Protein AF-A0A257W670-F1 (afdb_monomer)

Foldseek 3Di:
DDDPDDDDAQDDDPVCVVVPHDRCANLADNPQKDKDAQFDWDHDPSDIDRDDRDDIDIDGPDDDDDDDDDDDDDDDQQDWDWDADPADPPDDRLVRTKTQTDGQPDPPAHHRRIDD

Sequence (116 aa):
MSVGAFAQTNQLTPKEIADGWLLLFDGESTFGWTVEGAAKWRVADGSIVADSGGYGWLRTNTQFGDYSLKVEFQTAADGNSGVFLRSAKGKDPHVTGYELQIFDAHPKFPTGSILD

Mean predicted aligned error: 4.9 Å

Radius of gyration: 15.71 Å; Cα contacts (8 Å, |Δi|>4): 174; chains: 1; bounding box: 47×35×34 Å

Structure (mmCIF, N/CA/C/O backbone):
data_AF-A0A257W670-F1
#
_entry.id   AF-A0A257W670-F1
#
loop_
_atom_site.group_PDB
_atom_site.id
_atom_site.type_symbol
_atom_site.label_atom_id
_atom_site.label_alt_id
_atom_site.label_comp_id
_atom_site.label_asym_id
_atom_site.label_entity_id
_atom_site.label_seq_id
_atom_site.pdbx_PDB_ins_code
_atom_site.Cartn_x
_atom_site.Cartn_y
_atom_site.Cartn_z
_atom_site.occupancy
_atom_site.B_iso_or_equiv
_atom_site.auth_seq_id
_atom_site.auth_comp_id
_atom_site.auth_asym_id
_atom_site.auth_atom_id
_atom_site.pdbx_PDB_model_num
ATOM 1 N N . MET A 1 1 ? -32.720 -22.419 -0.645 1.00 39.22 1 MET A N 1
ATOM 2 C CA . MET A 1 1 ? -31.282 -22.492 -0.317 1.00 39.22 1 MET A CA 1
ATOM 3 C C . MET A 1 1 ? -30.832 -21.072 -0.031 1.00 39.22 1 MET A C 1
ATOM 5 O O . MET A 1 1 ? -31.097 -20.215 -0.862 1.00 39.22 1 MET A O 1
ATOM 9 N N . SER A 1 2 ? -30.294 -20.796 1.156 1.00 37.19 2 SER A N 1
ATOM 10 C CA . SER A 1 2 ? -29.791 -19.459 1.488 1.00 37.19 2 SER A CA 1
ATOM 11 C C . SER A 1 2 ? -28.440 -19.283 0.805 1.00 37.19 2 SER A C 1
ATOM 13 O O . SER A 1 2 ? -27.528 -20.068 1.059 1.00 37.19 2 SER A O 1
ATOM 15 N N . VAL A 1 3 ? -28.331 -18.312 -0.097 1.00 43.44 3 VAL A N 1
ATOM 16 C CA . VAL A 1 3 ? -27.033 -17.876 -0.613 1.00 43.44 3 VAL A CA 1
ATOM 17 C C . VAL A 1 3 ? -26.400 -17.083 0.527 1.00 43.44 3 VAL A C 1
ATOM 19 O O . VAL A 1 3 ? -26.931 -16.045 0.919 1.00 43.44 3 VAL A O 1
ATOM 22 N N . GLY A 1 4 ? -25.340 -17.623 1.131 1.00 38.03 4 GLY A N 1
ATOM 23 C CA . GLY A 1 4 ? -24.579 -16.909 2.152 1.00 38.03 4 GLY A CA 1
ATOM 24 C C . GLY A 1 4 ? -24.103 -15.578 1.581 1.00 38.03 4 GLY A C 1
ATOM 25 O O . GLY A 1 4 ? -23.596 -15.540 0.462 1.00 38.03 4 GLY A O 1
ATOM 26 N N . ALA A 1 5 ? -24.324 -14.491 2.320 1.00 42.19 5 ALA A N 1
ATOM 27 C CA . ALA A 1 5 ? -23.837 -13.177 1.938 1.00 42.19 5 ALA A CA 1
ATOM 28 C C . ALA A 1 5 ? -22.318 -13.259 1.737 1.00 42.19 5 ALA A C 1
ATOM 30 O O . ALA A 1 5 ? -21.585 -13.586 2.672 1.00 42.19 5 ALA A O 1
ATOM 31 N N . PHE A 1 6 ? -21.853 -12.998 0.516 1.00 45.62 6 PHE A N 1
ATOM 32 C CA . PHE A 1 6 ? -20.445 -12.701 0.295 1.00 45.62 6 PHE A CA 1
ATOM 33 C C . PHE A 1 6 ? -20.105 -11.491 1.169 1.00 45.62 6 PHE A C 1
ATOM 35 O O . PHE A 1 6 ? -20.868 -10.522 1.193 1.00 45.62 6 PHE A O 1
ATOM 42 N N . ALA A 1 7 ? -19.009 -11.560 1.926 1.00 49.69 7 ALA A N 1
ATOM 43 C CA . ALA A 1 7 ? -18.498 -10.381 2.610 1.00 49.69 7 ALA A CA 1
ATOM 44 C C . ALA A 1 7 ? -18.283 -9.295 1.549 1.00 49.69 7 ALA A C 1
ATOM 46 O O . ALA A 1 7 ? -17.600 -9.532 0.552 1.00 49.69 7 ALA A O 1
ATOM 47 N N . GLN A 1 8 ? -18.929 -8.145 1.719 1.00 61.56 8 GLN A N 1
ATOM 48 C CA . GLN A 1 8 ? -18.754 -7.036 0.798 1.00 61.56 8 GLN A CA 1
ATOM 49 C C . GLN A 1 8 ? -17.314 -6.538 0.946 1.00 61.56 8 GLN A C 1
ATOM 51 O O . GLN A 1 8 ? -16.889 -6.183 2.047 1.00 61.56 8 GLN A O 1
ATOM 56 N N . THR A 1 9 ? -16.537 -6.603 -0.135 1.00 83.00 9 THR A N 1
ATOM 57 C CA . THR A 1 9 ? -15.145 -6.145 -0.145 1.00 83.00 9 THR A CA 1
ATOM 58 C C . THR A 1 9 ? -15.093 -4.648 0.167 1.00 83.00 9 THR A C 1
ATOM 60 O O . THR A 1 9 ? -16.021 -3.905 -0.154 1.00 83.00 9 THR A O 1
ATOM 63 N N . ASN A 1 10 ? -14.016 -4.206 0.822 1.00 92.56 10 ASN A N 1
ATOM 64 C CA . ASN A 1 10 ? -13.796 -2.802 1.200 1.00 92.56 10 ASN A CA 1
ATOM 65 C C . ASN A 1 10 ? -14.876 -2.212 2.126 1.00 92.56 10 ASN A C 1
ATOM 67 O O . ASN A 1 10 ? -15.275 -1.059 1.992 1.00 92.56 10 ASN A O 1
ATOM 71 N N . GLN A 1 11 ? -15.353 -2.997 3.093 1.00 94.50 11 GLN A N 1
ATOM 72 C CA . GLN A 1 11 ? -16.199 -2.512 4.183 1.00 94.50 11 GLN A CA 1
ATOM 73 C C . GLN A 1 11 ? -15.725 -3.093 5.510 1.00 94.50 11 GLN A C 1
ATOM 75 O O . GLN A 1 11 ? -15.364 -4.265 5.593 1.00 94.50 11 GLN A O 1
ATOM 80 N N . LEU A 1 12 ? -15.740 -2.272 6.560 1.00 95.44 12 LEU A N 1
ATOM 81 C CA . LEU A 1 12 ? -15.444 -2.748 7.907 1.00 95.44 12 LEU A CA 1
ATOM 82 C C . LEU A 1 12 ? -16.659 -3.467 8.485 1.00 95.44 12 LEU A C 1
ATOM 84 O O . LEU A 1 12 ? -17.789 -2.978 8.421 1.00 95.44 12 LEU A O 1
ATOM 88 N N . THR A 1 13 ? -16.418 -4.603 9.124 1.00 95.44 13 THR A N 1
ATOM 89 C CA . THR A 1 13 ? -17.425 -5.262 9.956 1.00 95.44 13 THR A CA 1
ATOM 90 C C . THR A 1 13 ? -17.740 -4.422 11.203 1.00 95.44 13 THR A C 1
ATOM 92 O O . THR A 1 13 ? -16.901 -3.638 11.654 1.00 9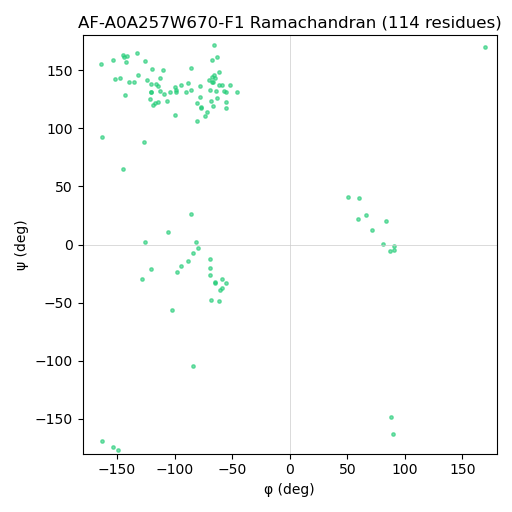5.44 13 THR A O 1
ATOM 95 N N . PRO A 1 14 ? -18.903 -4.620 11.858 1.00 96.12 14 PRO A N 1
ATOM 96 C CA . PRO A 1 14 ? -19.206 -3.939 13.121 1.00 96.12 14 PRO A CA 1
ATOM 97 C C . PRO A 1 14 ? -18.141 -4.152 14.203 1.00 96.12 14 PRO A C 1
ATOM 99 O O . PRO A 1 14 ? -17.878 -3.254 14.999 1.00 96.12 14 PRO A O 1
ATOM 102 N N . LYS A 1 15 ? -17.504 -5.332 14.215 1.00 96.12 15 LYS A N 1
ATOM 103 C CA . LYS A 1 15 ? -16.394 -5.623 15.122 1.00 96.12 15 LYS A CA 1
ATOM 104 C C . LYS A 1 15 ? -15.152 -4.806 14.774 1.00 96.12 15 LYS A C 1
ATOM 106 O O . LYS A 1 15 ? -14.575 -4.213 15.672 1.00 96.12 15 LYS A O 1
ATOM 111 N N . GLU A 1 16 ? -14.756 -4.752 13.505 1.00 96.94 16 GLU A N 1
ATOM 112 C CA . GLU A 1 16 ? -13.597 -3.954 13.083 1.00 96.94 16 GLU A CA 1
ATOM 113 C C . GLU A 1 16 ? -13.802 -2.463 13.405 1.00 96.94 16 GLU A C 1
ATOM 115 O O . GLU A 1 16 ? -12.885 -1.823 13.913 1.00 96.94 16 GLU A O 1
ATOM 120 N N . ILE A 1 17 ? -15.017 -1.929 13.231 1.00 97.38 17 ILE A N 1
ATOM 121 C CA . ILE A 1 17 ? -15.356 -0.558 13.655 1.00 97.38 17 ILE A CA 1
ATOM 122 C C . ILE A 1 17 ? -15.189 -0.393 15.173 1.00 97.38 17 ILE A C 1
ATOM 124 O O . ILE A 1 17 ? -14.557 0.561 15.621 1.00 97.38 17 ILE A O 1
ATOM 128 N N . ALA A 1 18 ? -15.738 -1.316 15.972 1.00 97.94 18 ALA A N 1
ATOM 129 C CA . ALA A 1 18 ? -15.645 -1.263 17.433 1.00 97.94 18 ALA A CA 1
ATOM 130 C C . ALA A 1 18 ? -14.201 -1.410 17.950 1.00 97.94 18 ALA A C 1
ATOM 132 O O . ALA A 1 18 ? -13.845 -0.799 18.954 1.00 97.94 18 ALA A O 1
ATOM 133 N N . ASP A 1 19 ? -13.374 -2.183 17.245 1.00 97.69 19 ASP A N 1
ATOM 134 C CA . ASP A 1 19 ? -11.950 -2.371 17.534 1.00 97.69 19 ASP A CA 1
ATOM 135 C C . ASP A 1 19 ? -11.083 -1.194 17.025 1.00 97.69 19 ASP A C 1
ATOM 137 O O . ASP A 1 19 ? -9.874 -1.176 17.251 1.00 97.69 19 ASP A O 1
ATOM 141 N N . GLY A 1 20 ? -11.680 -0.201 16.353 1.00 97.50 20 GLY A N 1
ATOM 142 C CA . GLY A 1 20 ? -11.002 1.019 15.910 1.00 97.50 20 GLY A CA 1
ATOM 143 C C . GLY A 1 20 ? -10.251 0.902 14.582 1.00 97.50 20 GLY A C 1
ATOM 144 O O . GLY A 1 20 ? -9.363 1.714 14.317 1.00 97.50 20 GLY A O 1
ATOM 145 N N . TRP A 1 21 ? -10.578 -0.081 13.740 1.00 97.94 21 TRP A N 1
ATOM 146 C CA . TRP A 1 21 ? -10.000 -0.178 12.401 1.00 97.94 21 TRP A CA 1
ATOM 147 C C . TRP A 1 21 ? -10.419 1.004 11.528 1.00 97.94 21 TRP A C 1
ATOM 149 O O . TRP A 1 21 ? -11.557 1.472 11.569 1.00 97.94 21 TRP A O 1
ATOM 159 N N . LEU A 1 22 ? -9.486 1.449 10.689 1.00 96.88 22 LEU A N 1
ATOM 160 C CA . LEU A 1 22 ? -9.720 2.446 9.655 1.00 96.88 22 LEU A CA 1
ATOM 161 C C . LEU A 1 22 ? -9.665 1.770 8.288 1.00 96.88 22 LEU A C 1
ATOM 163 O O . LEU A 1 22 ? -8.697 1.079 7.969 1.00 96.88 22 LEU A O 1
ATOM 167 N N . LEU A 1 23 ? -10.680 2.014 7.464 1.00 96.50 23 LEU A N 1
ATOM 168 C CA . LEU A 1 23 ? -10.671 1.583 6.076 1.00 96.50 23 LEU A CA 1
ATOM 169 C C . LEU A 1 23 ? -9.775 2.526 5.259 1.00 96.50 23 LEU A C 1
ATOM 171 O O . LEU A 1 23 ? -10.052 3.721 5.173 1.00 96.50 23 LEU A O 1
ATOM 175 N N . LEU A 1 24 ? -8.694 1.996 4.679 1.00 97.44 24 LEU A N 1
ATOM 176 C CA . LEU A 1 24 ? -7.741 2.788 3.884 1.00 97.44 24 LEU A CA 1
ATOM 177 C C . LEU A 1 24 ? -8.114 2.889 2.399 1.00 97.44 24 LEU A C 1
ATOM 179 O O . LEU A 1 24 ? -7.547 3.713 1.687 1.00 97.44 24 LEU A O 1
ATOM 183 N N . PHE A 1 25 ? -9.041 2.060 1.924 1.00 97.56 25 PHE A N 1
ATOM 184 C CA . PHE A 1 25 ? -9.508 2.059 0.543 1.00 97.56 25 PHE A CA 1
ATOM 185 C C . PHE A 1 25 ? -11.005 1.759 0.505 1.00 97.56 25 PHE A C 1
ATOM 187 O O . PHE A 1 25 ? -11.461 0.795 1.111 1.00 97.56 25 PHE A O 1
ATOM 194 N N . ASP A 1 26 ? -11.756 2.608 -0.189 1.00 95.12 26 ASP A N 1
ATOM 195 C CA . ASP A 1 26 ? -13.220 2.570 -0.273 1.00 95.12 26 ASP A CA 1
ATOM 196 C C . ASP A 1 26 ? -13.749 1.598 -1.344 1.00 95.12 26 ASP A C 1
ATOM 198 O O . ASP A 1 26 ? -14.949 1.355 -1.410 1.00 95.12 26 ASP A O 1
ATOM 202 N N . GLY A 1 27 ? -12.870 1.022 -2.171 1.00 96.06 27 GLY A N 1
ATOM 203 C CA . GLY A 1 27 ? -13.259 0.174 -3.299 1.00 96.06 27 GLY A CA 1
ATOM 204 C C . GLY A 1 27 ? -13.543 0.935 -4.596 1.00 96.06 27 GLY A C 1
ATOM 205 O O . GLY A 1 27 ? -13.755 0.302 -5.628 1.00 96.06 27 GLY A O 1
ATOM 206 N N . GLU A 1 28 ? -13.526 2.267 -4.580 1.00 95.62 28 GLU A N 1
ATOM 207 C CA . GLU A 1 28 ? -14.049 3.108 -5.663 1.00 95.62 28 GLU A CA 1
ATOM 208 C C . GLU A 1 28 ? -13.045 4.162 -6.144 1.00 95.62 28 GLU A C 1
ATOM 210 O O . GLU A 1 28 ? -13.045 4.536 -7.319 1.00 95.62 28 GLU A O 1
ATOM 215 N N . SER A 1 29 ? -12.158 4.634 -5.267 1.00 95.19 29 SER A N 1
ATOM 216 C CA . SER A 1 29 ? -11.250 5.737 -5.551 1.00 95.19 29 SER A CA 1
ATOM 217 C C . SER A 1 29 ? -9.874 5.559 -4.909 1.00 95.19 29 SER A C 1
ATOM 219 O O . SER A 1 29 ? -9.682 4.825 -3.946 1.00 95.19 29 SER A O 1
ATOM 221 N N . THR A 1 30 ? -8.880 6.294 -5.405 1.00 95.69 30 THR A N 1
ATOM 222 C CA . THR A 1 30 ? -7.578 6.410 -4.727 1.00 95.69 30 THR A CA 1
ATOM 223 C C . THR A 1 30 ? -7.588 7.523 -3.673 1.00 95.69 30 THR A C 1
ATOM 225 O O . THR A 1 30 ? -6.550 8.129 -3.398 1.00 95.69 30 THR A O 1
ATOM 228 N N . PHE A 1 31 ? -8.754 7.866 -3.112 1.00 96.62 31 PHE A N 1
ATOM 229 C CA . PHE A 1 31 ? -8.848 8.871 -2.059 1.00 96.62 31 PHE A CA 1
ATOM 230 C C . PHE A 1 31 ? -7.999 8.463 -0.853 1.00 96.62 31 PHE A C 1
ATOM 232 O O . PHE A 1 31 ? -7.969 7.305 -0.450 1.00 96.62 31 PHE A O 1
ATOM 239 N N . GLY A 1 32 ? -7.273 9.426 -0.283 1.00 96.56 32 GLY A N 1
ATOM 240 C CA . GLY A 1 32 ? -6.320 9.153 0.793 1.00 96.56 32 GLY A CA 1
ATOM 241 C C . GLY A 1 32 ? -4.961 8.627 0.319 1.00 96.56 32 GLY A C 1
ATOM 242 O O . GLY A 1 32 ? -4.084 8.444 1.163 1.00 96.56 32 GLY A O 1
ATOM 243 N N . TRP A 1 33 ? -4.744 8.471 -0.991 1.00 97.38 33 TRP A N 1
ATOM 244 C CA . TRP A 1 33 ? -3.469 8.055 -1.575 1.00 97.38 33 TRP A CA 1
ATOM 245 C C . TRP A 1 33 ? -2.901 9.105 -2.537 1.00 97.38 33 TRP A C 1
ATOM 247 O O . TRP A 1 33 ? -3.634 9.850 -3.187 1.00 97.38 33 TRP A O 1
ATOM 257 N N . THR A 1 34 ? -1.575 9.143 -2.645 1.00 96.25 34 THR A N 1
ATOM 258 C CA . THR A 1 34 ? -0.822 9.920 -3.634 1.00 96.25 34 THR A CA 1
ATOM 259 C C . THR A 1 34 ? 0.028 8.973 -4.471 1.00 96.25 34 THR A C 1
ATOM 261 O O . THR A 1 34 ? 0.745 8.134 -3.926 1.00 96.25 34 THR A O 1
ATOM 264 N N . VAL A 1 35 ? -0.034 9.124 -5.795 1.00 95.44 35 VAL A N 1
ATOM 265 C CA . VAL A 1 35 ? 0.864 8.432 -6.727 1.00 95.44 35 VAL A CA 1
ATOM 266 C C . VAL A 1 35 ? 2.220 9.134 -6.729 1.00 95.44 35 VAL A C 1
ATOM 268 O O . VAL A 1 35 ? 2.297 10.339 -6.969 1.00 95.44 35 VAL A O 1
ATOM 271 N N . GLU A 1 36 ? 3.288 8.376 -6.508 1.00 95.56 36 GLU A N 1
ATOM 272 C CA . GLU A 1 36 ? 4.672 8.828 -6.643 1.00 95.56 36 GLU A CA 1
ATOM 273 C C . GLU A 1 36 ? 5.390 7.957 -7.689 1.00 95.56 36 GLU A C 1
ATOM 275 O O . GLU A 1 36 ? 5.220 6.739 -7.735 1.00 95.56 36 GLU A O 1
ATOM 280 N N . GLY A 1 37 ? 6.191 8.584 -8.552 1.00 94.38 37 GLY A N 1
ATOM 281 C CA . GLY A 1 37 ? 6.839 7.910 -9.681 1.00 94.38 37 GLY A CA 1
ATOM 282 C C . GLY A 1 37 ? 6.003 7.922 -10.964 1.00 94.38 37 GLY A C 1
ATOM 283 O O . GLY A 1 37 ? 5.096 8.738 -11.137 1.00 94.38 37 GLY A O 1
ATOM 284 N N . ALA A 1 38 ? 6.362 7.054 -11.908 1.00 94.81 38 ALA A N 1
ATOM 285 C CA . ALA A 1 38 ? 5.779 7.030 -13.249 1.00 94.81 38 ALA A CA 1
ATOM 286 C C . ALA A 1 38 ? 4.606 6.040 -13.387 1.00 94.81 38 ALA A C 1
ATOM 288 O O . ALA A 1 38 ? 3.789 6.194 -14.304 1.00 94.81 38 ALA A O 1
ATOM 289 N N . ALA A 1 39 ? 4.501 5.083 -12.454 1.00 94.81 39 ALA A N 1
ATOM 290 C CA . ALA A 1 39 ? 3.433 4.091 -12.398 1.00 94.81 39 ALA A CA 1
ATOM 291 C C . ALA A 1 39 ? 2.038 4.733 -12.463 1.00 94.81 39 ALA A C 1
ATOM 293 O O . ALA A 1 39 ? 1.747 5.747 -11.822 1.00 94.81 39 ALA A O 1
ATOM 294 N N . LYS A 1 40 ? 1.158 4.120 -13.247 1.00 94.94 40 LYS A N 1
ATOM 295 C CA . LYS A 1 40 ? -0.253 4.464 -13.365 1.00 94.94 40 LYS A CA 1
ATOM 296 C C . LYS A 1 40 ? -1.059 3.498 -12.522 1.00 94.94 40 LYS A C 1
ATOM 298 O O . LYS A 1 40 ? -0.831 2.292 -12.553 1.00 94.94 40 LYS A O 1
ATOM 303 N N . TRP A 1 41 ? -2.006 4.065 -11.794 1.00 96.38 41 TRP A N 1
ATOM 304 C CA . TRP A 1 41 ? -2.875 3.351 -10.880 1.00 96.38 41 TRP A CA 1
ATOM 305 C C . TRP A 1 41 ? -4.317 3.631 -11.261 1.00 96.38 41 TRP A C 1
ATOM 307 O O . TRP A 1 41 ? -4.658 4.755 -11.637 1.00 96.38 41 TRP A O 1
ATOM 317 N N . ARG A 1 42 ? -5.160 2.610 -11.164 1.00 95.81 42 ARG A N 1
ATOM 318 C CA . ARG A 1 42 ? -6.603 2.723 -11.378 1.00 95.81 42 ARG A CA 1
ATOM 319 C C . ARG A 1 42 ? -7.346 1.857 -10.377 1.00 95.81 42 ARG A C 1
ATOM 321 O O . ARG A 1 42 ? -6.768 0.941 -9.802 1.00 95.81 42 ARG A O 1
ATOM 328 N N . VAL A 1 43 ? -8.633 2.127 -10.215 1.00 96.44 43 VAL A N 1
ATOM 329 C CA . VAL A 1 43 ? -9.535 1.254 -9.466 1.00 96.44 43 VAL A CA 1
ATOM 330 C C . VAL A 1 43 ? -10.305 0.376 -10.448 1.00 96.44 43 VAL A C 1
ATOM 332 O O . VAL A 1 43 ? -10.797 0.870 -11.463 1.00 96.44 43 VAL A O 1
ATOM 335 N N . ALA A 1 44 ? -10.378 -0.924 -10.173 1.00 95.25 44 ALA A N 1
ATOM 336 C CA . ALA A 1 44 ? -11.260 -1.855 -10.871 1.00 95.25 44 ALA A CA 1
ATOM 337 C C . ALA A 1 44 ? -11.642 -3.020 -9.966 1.00 95.25 44 ALA A C 1
ATOM 339 O O . ALA A 1 44 ? -10.814 -3.489 -9.191 1.00 95.25 44 ALA A O 1
ATOM 340 N N . ASP A 1 45 ? -12.895 -3.462 -10.075 1.00 93.88 45 ASP A N 1
ATOM 341 C CA . ASP A 1 45 ? -13.442 -4.602 -9.333 1.00 93.88 45 ASP A CA 1
ATOM 342 C C . ASP A 1 45 ? -13.181 -4.520 -7.818 1.00 93.88 45 ASP A C 1
ATOM 344 O O . ASP A 1 45 ? -12.812 -5.495 -7.167 1.00 93.88 45 ASP A O 1
ATOM 348 N N . GLY A 1 46 ? -13.324 -3.316 -7.250 1.00 95.38 46 GLY A N 1
ATOM 349 C CA . GLY A 1 46 ? -13.073 -3.087 -5.829 1.00 95.38 46 GLY A CA 1
ATOM 350 C C . GLY A 1 46 ? -11.608 -3.259 -5.427 1.00 95.38 46 GLY A C 1
ATOM 351 O O . GLY A 1 46 ? -11.346 -3.582 -4.276 1.00 95.38 46 GLY A O 1
ATOM 352 N N . SER A 1 47 ? -10.659 -3.083 -6.350 1.00 96.19 47 SER A N 1
ATOM 353 C CA . SER A 1 47 ? -9.218 -3.218 -6.108 1.00 96.19 47 SER A CA 1
ATOM 354 C C . SER A 1 47 ? -8.443 -2.031 -6.675 1.00 96.19 47 SER A C 1
ATOM 356 O O . SER A 1 47 ? -8.775 -1.499 -7.737 1.00 96.19 47 SER A O 1
ATOM 358 N N . ILE A 1 48 ? -7.369 -1.641 -5.990 1.00 96.88 48 ILE A N 1
ATOM 359 C CA . ILE A 1 48 ? -6.354 -0.741 -6.538 1.00 96.88 48 ILE A CA 1
ATOM 360 C C . ILE A 1 48 ? -5.418 -1.569 -7.425 1.00 96.88 48 ILE A C 1
ATOM 362 O O . ILE A 1 48 ? -4.791 -2.516 -6.959 1.00 96.88 48 ILE A O 1
ATOM 366 N N . VAL A 1 49 ? -5.307 -1.200 -8.700 1.00 96.12 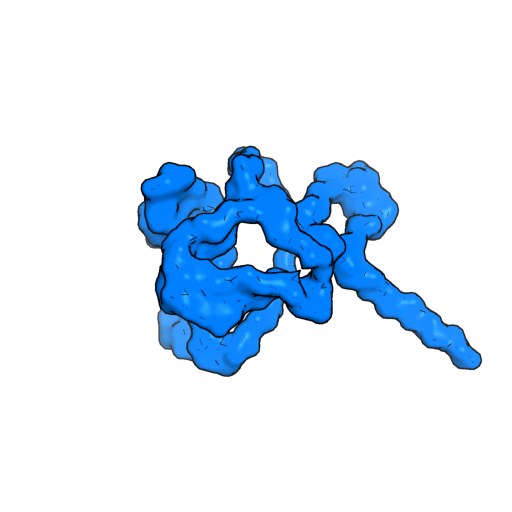49 VAL A N 1
ATOM 367 C CA . VAL A 1 49 ? -4.524 -1.927 -9.706 1.00 96.12 49 VAL A CA 1
ATOM 368 C C . VAL A 1 49 ? -3.348 -1.073 -10.168 1.00 96.12 49 VAL A C 1
ATOM 370 O O . VAL A 1 49 ? -3.544 0.033 -10.683 1.00 96.12 49 VAL A O 1
ATOM 373 N N . ALA A 1 50 ? -2.133 -1.606 -10.016 1.00 94.06 50 ALA A N 1
ATOM 374 C CA . ALA A 1 50 ? -0.950 -1.107 -10.710 1.00 94.06 50 ALA A CA 1
ATOM 375 C C . ALA A 1 50 ? -1.065 -1.496 -12.189 1.00 94.06 50 ALA A C 1
ATOM 377 O O . ALA A 1 50 ? -1.090 -2.678 -12.521 1.00 94.06 50 ALA A O 1
ATOM 378 N N . ASP A 1 51 ? -1.199 -0.510 -13.069 1.00 86.06 51 ASP A N 1
ATOM 379 C CA . ASP A 1 51 ? -1.625 -0.741 -14.450 1.00 86.06 51 ASP A CA 1
ATOM 380 C C . ASP A 1 51 ? -0.451 -0.705 -15.437 1.00 86.06 51 ASP A C 1
ATOM 382 O O . ASP A 1 51 ? -0.209 -1.654 -16.178 1.00 86.06 51 ASP A O 1
ATOM 386 N N . SER A 1 52 ? 0.297 0.401 -15.465 1.00 88.06 52 SER A N 1
ATOM 387 C CA . SER A 1 52 ? 1.362 0.636 -16.451 1.00 88.06 52 SER A CA 1
ATOM 388 C C . SER A 1 52 ? 2.303 1.762 -16.005 1.00 88.06 52 SER A C 1
ATOM 390 O O . SER A 1 52 ? 2.242 2.208 -14.866 1.00 88.06 52 SER A O 1
ATOM 392 N N . GLY A 1 53 ? 3.186 2.251 -16.880 1.00 86.00 53 GLY A N 1
ATOM 393 C CA . G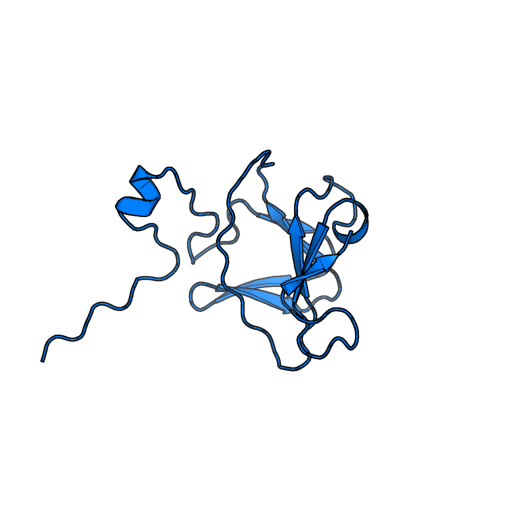LY A 1 53 ? 3.959 3.480 -16.635 1.00 86.00 53 GLY A CA 1
ATOM 394 C C . GLY A 1 53 ? 5.312 3.297 -15.942 1.00 86.00 53 GLY A C 1
ATOM 395 O O . GLY A 1 53 ? 6.040 4.273 -15.795 1.00 86.00 53 GLY A O 1
ATOM 396 N N . GLY A 1 54 ? 5.693 2.067 -15.589 1.00 90.81 54 GLY A N 1
ATOM 397 C CA . GLY A 1 54 ? 7.007 1.754 -15.021 1.00 90.81 54 GLY A CA 1
ATOM 398 C C . GLY A 1 54 ? 7.053 1.898 -13.501 1.00 90.81 54 GLY A C 1
ATOM 399 O O . GLY A 1 54 ? 6.064 1.648 -12.821 1.00 90.81 54 GLY A O 1
ATOM 400 N N . TYR A 1 55 ? 8.218 2.268 -12.968 1.00 92.12 55 TYR A N 1
ATOM 401 C CA . TYR A 1 55 ? 8.470 2.299 -11.527 1.00 92.12 55 TYR A CA 1
AT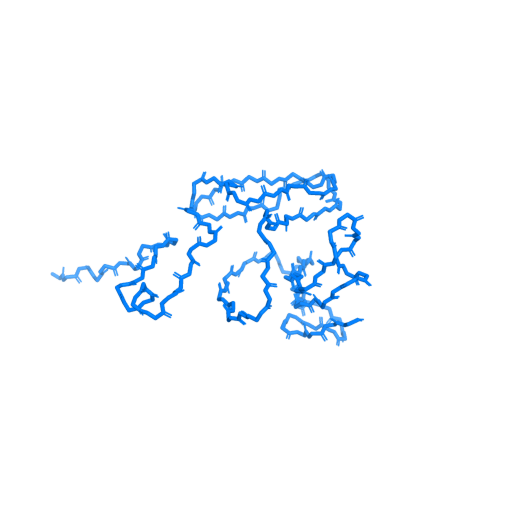OM 402 C C . TYR A 1 55 ? 7.679 3.410 -10.815 1.00 92.12 55 TYR A C 1
ATOM 404 O O . TYR A 1 55 ? 7.659 4.566 -11.254 1.00 92.12 55 TYR A O 1
ATOM 412 N N . GLY A 1 56 ? 7.031 3.065 -9.706 1.00 95.25 56 GLY A N 1
ATOM 413 C CA . GLY A 1 56 ? 6.270 3.988 -8.870 1.00 95.25 56 GLY A CA 1
ATOM 414 C C . GLY A 1 56 ? 5.446 3.255 -7.816 1.00 95.25 56 GLY A C 1
ATOM 415 O O . GLY A 1 56 ? 5.322 2.033 -7.850 1.00 95.25 56 GLY A O 1
ATOM 416 N N . TRP A 1 57 ? 4.882 4.008 -6.879 1.00 96.06 57 TRP A N 1
ATOM 417 C CA . TRP A 1 57 ? 4.137 3.485 -5.734 1.00 96.06 57 TRP A CA 1
ATOM 418 C C . TRP A 1 57 ? 2.962 4.397 -5.373 1.00 96.06 57 TRP A C 1
ATOM 420 O O . TRP A 1 57 ? 2.898 5.564 -5.771 1.00 96.06 57 TRP A O 1
ATOM 430 N N . LEU A 1 58 ? 2.028 3.856 -4.593 1.00 96.19 58 LEU A N 1
ATOM 431 C CA . LEU A 1 58 ? 1.003 4.629 -3.902 1.00 96.19 58 LEU A CA 1
ATOM 432 C C . LEU A 1 58 ? 1.418 4.839 -2.451 1.00 96.19 58 LEU A C 1
ATOM 434 O O . LEU A 1 58 ? 1.787 3.898 -1.751 1.00 96.19 58 LEU A O 1
ATOM 438 N N . ARG A 1 59 ? 1.330 6.083 -1.989 1.00 96.81 59 ARG A N 1
ATOM 439 C CA . ARG A 1 59 ? 1.606 6.463 -0.604 1.00 96.81 59 ARG A CA 1
ATOM 440 C C . ARG A 1 59 ? 0.335 6.956 0.066 1.00 96.81 59 ARG A C 1
ATOM 442 O O . ARG A 1 59 ? -0.379 7.770 -0.513 1.00 96.81 59 ARG A O 1
ATOM 449 N N . THR A 1 60 ? 0.085 6.532 1.300 1.00 97.19 60 THR A N 1
ATOM 450 C CA . THR A 1 60 ? -0.974 7.125 2.121 1.00 97.19 60 THR A CA 1
ATOM 451 C C . THR A 1 60 ? -0.697 8.614 2.362 1.00 97.19 60 THR A C 1
ATOM 453 O O . THR A 1 60 ? 0.422 9.023 2.676 1.00 97.19 60 THR A O 1
ATOM 456 N N . ASN A 1 61 ? -1.725 9.451 2.257 1.00 96.31 61 ASN A N 1
ATOM 457 C CA . ASN A 1 61 ? -1.619 10.886 2.543 1.00 96.31 61 ASN A CA 1
ATOM 458 C C . ASN A 1 61 ? -1.412 11.151 4.040 1.00 96.31 61 ASN A C 1
ATOM 460 O O . ASN A 1 61 ? -0.810 12.156 4.422 1.00 96.31 61 ASN A O 1
ATOM 464 N N . THR A 1 62 ? -1.885 10.223 4.872 1.00 95.00 62 THR A N 1
ATOM 465 C CA . THR A 1 62 ? -1.711 10.215 6.323 1.00 95.00 62 THR A CA 1
ATOM 466 C C . THR A 1 62 ? -0.503 9.367 6.703 1.00 95.00 62 THR A C 1
ATOM 468 O O . THR A 1 62 ? -0.308 8.270 6.176 1.00 95.00 62 THR A O 1
ATOM 471 N N . GLN A 1 63 ? 0.301 9.870 7.640 1.00 94.75 63 GLN A N 1
ATOM 472 C CA . GLN A 1 63 ? 1.364 9.101 8.282 1.00 94.75 63 GLN A CA 1
ATOM 473 C C . GLN A 1 63 ? 0.813 8.368 9.503 1.00 94.75 63 GLN A C 1
ATOM 475 O O . GLN A 1 63 ? 0.057 8.940 10.287 1.00 94.75 63 GLN A O 1
ATOM 480 N N . PHE A 1 64 ? 1.240 7.121 9.678 1.00 95.56 64 PHE A N 1
ATOM 481 C CA . PHE A 1 64 ? 0.861 6.283 10.809 1.00 95.56 64 PHE A CA 1
ATOM 482 C C . PHE A 1 64 ? 2.100 5.957 11.647 1.00 95.56 64 PHE A C 1
ATOM 484 O O . PHE A 1 64 ? 3.174 5.703 11.099 1.00 95.56 64 PHE A O 1
ATOM 491 N N . GLY A 1 65 ? 1.945 6.000 12.972 1.00 94.75 65 GLY A N 1
ATOM 492 C CA . GLY A 1 65 ? 2.975 5.605 13.932 1.00 94.75 65 GLY A CA 1
ATOM 493 C C . GLY A 1 65 ? 2.950 4.097 14.157 1.00 94.75 65 GLY A C 1
ATOM 494 O O . GLY A 1 65 ? 3.389 3.330 13.304 1.00 94.75 65 GLY A O 1
ATOM 495 N N . ASP A 1 66 ? 2.413 3.677 15.299 1.00 96.94 66 ASP A N 1
ATOM 496 C CA . ASP A 1 66 ? 2.142 2.267 15.570 1.00 96.94 66 ASP A CA 1
ATOM 497 C C . ASP A 1 66 ? 0.770 1.881 15.017 1.00 96.94 66 ASP A C 1
ATOM 499 O O . ASP A 1 66 ? -0.209 2.609 15.187 1.00 96.94 66 ASP A O 1
ATOM 503 N N . TYR A 1 67 ? 0.706 0.750 14.315 1.00 97.31 67 TYR A N 1
ATOM 504 C CA . TYR A 1 67 ? -0.509 0.274 13.663 1.00 97.31 67 TYR A CA 1
ATOM 505 C C . TYR A 1 67 ? -0.502 -1.246 13.506 1.00 97.31 67 TYR A C 1
ATOM 507 O O . TYR A 1 67 ? 0.548 -1.887 13.496 1.00 97.31 67 TYR A O 1
ATOM 515 N N . SER A 1 68 ? -1.699 -1.804 13.335 1.00 97.06 68 SER A N 1
ATOM 516 C CA . SER A 1 68 ? -1.907 -3.121 12.732 1.00 97.06 68 SER A CA 1
ATOM 517 C C . SER A 1 68 ? -2.419 -2.914 11.312 1.00 97.06 68 SER A C 1
ATOM 519 O O . SER A 1 68 ? -3.335 -2.122 11.101 1.00 97.06 68 SER A O 1
ATOM 521 N N . LEU A 1 69 ? -1.818 -3.599 10.341 1.00 96.69 69 LEU A N 1
ATOM 522 C CA . LEU A 1 69 ? -2.213 -3.520 8.938 1.00 96.69 69 LEU A CA 1
ATOM 523 C C . LEU A 1 69 ? -2.804 -4.858 8.498 1.00 96.69 69 LEU A C 1
ATOM 525 O O . LEU A 1 69 ? -2.211 -5.910 8.726 1.00 96.69 69 LEU A O 1
ATOM 529 N N . LYS A 1 70 ? -3.956 -4.793 7.834 1.00 96.44 70 LYS A N 1
ATOM 530 C CA . LYS A 1 70 ? -4.572 -5.908 7.119 1.00 96.44 70 LYS A CA 1
ATOM 531 C C . LYS A 1 70 ? -4.724 -5.483 5.666 1.00 96.44 70 LYS A C 1
ATOM 533 O O . LYS A 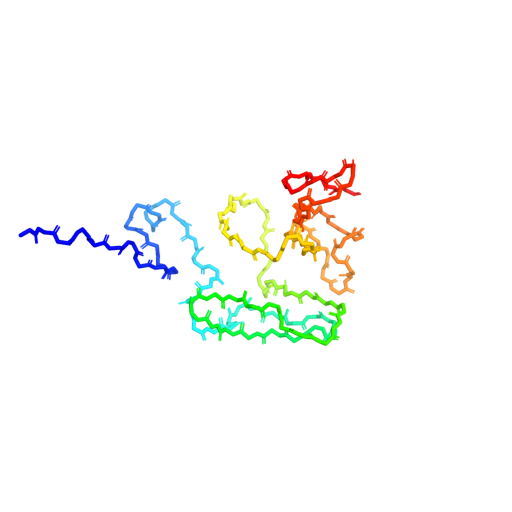1 70 ? -5.291 -4.429 5.392 1.00 96.44 70 LYS A O 1
ATOM 538 N N . VAL A 1 71 ? -4.179 -6.281 4.759 1.00 95.75 71 VAL A N 1
ATOM 539 C CA . VAL A 1 71 ? -4.200 -6.030 3.319 1.00 95.75 71 VAL A CA 1
ATOM 540 C C . VAL A 1 71 ? -4.268 -7.364 2.592 1.00 95.75 71 VAL A C 1
ATOM 542 O O . VAL A 1 71 ? -3.665 -8.345 3.026 1.00 95.75 71 VAL A O 1
ATOM 545 N N . GLU A 1 72 ? -5.013 -7.385 1.497 1.00 95.88 72 GLU A N 1
ATOM 546 C CA . GLU A 1 72 ? -5.057 -8.487 0.546 1.00 95.88 72 GLU A CA 1
ATOM 547 C C . GLU A 1 72 ? -4.431 -8.000 -0.760 1.00 95.88 72 GLU A C 1
ATOM 549 O O . GLU A 1 72 ? -4.568 -6.831 -1.128 1.00 95.88 72 GLU A O 1
ATOM 554 N N . PHE A 1 73 ? -3.709 -8.878 -1.446 1.00 95.38 73 PHE A N 1
ATOM 555 C CA . PHE A 1 73 ? -3.083 -8.571 -2.724 1.00 95.38 73 PHE A CA 1
ATOM 556 C C . PHE A 1 73 ? -3.168 -9.781 -3.649 1.00 95.38 73 PHE A C 1
ATOM 558 O O . PHE A 1 73 ? -3.274 -10.924 -3.206 1.00 95.38 73 PHE A O 1
ATOM 565 N N . GLN A 1 74 ? -3.090 -9.513 -4.947 1.00 93.88 74 GLN A N 1
ATOM 566 C CA . GLN A 1 74 ? -3.000 -10.522 -5.991 1.00 93.88 74 GLN A CA 1
ATOM 567 C C . GLN A 1 74 ? -2.000 -10.043 -7.040 1.00 93.88 74 GLN A C 1
ATOM 569 O O . GLN A 1 74 ? -1.993 -8.866 -7.400 1.00 93.88 74 GLN A O 1
ATOM 574 N N . THR A 1 75 ? -1.174 -10.954 -7.553 1.00 93.31 75 THR A N 1
ATOM 575 C CA . THR A 1 75 ? -0.190 -10.644 -8.595 1.00 93.31 75 THR A CA 1
ATOM 576 C C . THR A 1 75 ? -0.229 -11.667 -9.721 1.00 93.31 75 THR A C 1
ATOM 578 O O . THR A 1 75 ? -0.784 -12.758 -9.584 1.00 93.31 75 THR A O 1
ATOM 581 N N . ALA A 1 76 ? 0.388 -11.315 -10.850 1.00 90.81 76 ALA A N 1
ATOM 582 C CA . ALA A 1 76 ? 0.820 -12.313 -11.820 1.00 90.81 76 ALA A CA 1
ATOM 583 C C . ALA A 1 76 ? 1.890 -13.230 -11.197 1.00 90.81 76 ALA A C 1
ATOM 585 O O . ALA A 1 76 ? 2.526 -12.863 -10.206 1.00 90.81 76 ALA A O 1
ATOM 586 N N . ALA A 1 77 ? 2.104 -14.406 -11.792 1.00 88.38 77 ALA A N 1
ATOM 587 C CA . ALA A 1 77 ? 3.049 -15.405 -11.280 1.00 88.38 77 ALA A CA 1
ATOM 588 C C . ALA A 1 77 ? 4.498 -14.886 -11.179 1.00 88.38 77 ALA A C 1
ATOM 590 O O . ALA A 1 77 ? 5.257 -15.320 -10.318 1.00 88.38 77 ALA A O 1
ATOM 591 N N . ASP A 1 78 ? 4.875 -13.954 -12.050 1.00 89.81 78 ASP A N 1
ATOM 592 C CA . ASP A 1 78 ? 6.168 -13.268 -12.083 1.00 89.81 78 ASP A CA 1
ATOM 593 C C . ASP A 1 78 ? 6.090 -11.818 -11.573 1.00 89.81 78 ASP A C 1
ATOM 595 O O . ASP A 1 78 ? 7.039 -11.049 -11.727 1.00 89.81 78 ASP A O 1
ATOM 599 N N . GLY A 1 79 ? 4.962 -11.434 -10.968 1.00 92.88 79 GLY A N 1
ATOM 600 C CA . GLY A 1 79 ? 4.754 -10.097 -10.432 1.00 92.88 79 GLY A CA 1
ATOM 601 C C . GLY A 1 79 ? 5.719 -9.793 -9.289 1.00 92.88 79 GLY A C 1
ATOM 602 O O . GLY A 1 79 ? 5.864 -10.592 -8.369 1.00 92.88 79 GLY A O 1
ATOM 603 N N . ASN A 1 80 ? 6.342 -8.616 -9.356 1.00 94.50 80 ASN A N 1
ATOM 604 C CA . ASN A 1 80 ? 7.192 -8.065 -8.307 1.00 94.50 80 ASN A CA 1
ATOM 605 C C . ASN A 1 80 ? 6.588 -6.742 -7.822 1.00 94.50 80 ASN A C 1
ATOM 607 O O . ASN A 1 80 ? 6.387 -5.810 -8.608 1.00 94.50 80 ASN A O 1
ATOM 611 N N . SER A 1 81 ? 6.259 -6.686 -6.539 1.00 95.88 81 SER A N 1
ATOM 612 C CA . SER A 1 81 ? 5.716 -5.524 -5.852 1.00 95.88 81 SER A CA 1
ATOM 613 C C . SER A 1 81 ? 6.063 -5.591 -4.362 1.00 95.88 81 SER A C 1
ATOM 615 O O . SER A 1 81 ? 6.747 -6.503 -3.909 1.00 95.88 81 SER A O 1
ATOM 617 N N . GLY A 1 82 ? 5.542 -4.656 -3.576 1.00 96.69 82 GLY A N 1
ATOM 618 C CA . GLY A 1 82 ? 5.763 -4.656 -2.139 1.00 96.69 82 GLY A CA 1
ATOM 619 C C . GLY A 1 82 ? 4.785 -3.763 -1.393 1.00 96.69 82 GLY A C 1
ATOM 620 O O . GLY A 1 82 ? 4.247 -2.794 -1.936 1.00 96.69 82 GLY A O 1
ATOM 621 N N . VAL A 1 83 ? 4.568 -4.085 -0.119 1.00 97.75 83 VAL A N 1
ATOM 622 C CA . VAL A 1 83 ? 3.920 -3.185 0.839 1.00 97.75 83 VAL A CA 1
ATOM 623 C C . VAL A 1 83 ? 5.011 -2.526 1.665 1.00 97.75 83 VAL A C 1
ATOM 625 O O . VAL A 1 83 ? 5.676 -3.171 2.474 1.00 97.75 83 VAL A O 1
ATOM 628 N N . PHE A 1 84 ? 5.184 -1.224 1.467 1.00 97.31 84 PHE A N 1
ATOM 629 C CA . PHE A 1 84 ? 6.215 -0.460 2.154 1.00 97.31 84 PHE A CA 1
ATOM 630 C C . PHE A 1 84 ? 5.709 0.113 3.478 1.00 97.31 84 PHE A C 1
ATOM 632 O O . PHE A 1 84 ? 4.648 0.737 3.548 1.00 97.31 84 PHE A O 1
ATOM 639 N N . LEU A 1 85 ? 6.492 -0.077 4.535 1.00 96.62 85 LEU A N 1
ATOM 640 C CA . LEU A 1 85 ? 6.139 0.225 5.915 1.00 96.62 85 LEU A CA 1
ATOM 641 C C . LEU A 1 85 ? 7.123 1.246 6.492 1.00 96.62 85 LEU A C 1
ATOM 643 O O . LEU A 1 85 ? 8.336 1.074 6.426 1.00 96.62 85 LEU A O 1
ATOM 647 N N . ARG A 1 86 ? 6.595 2.301 7.126 1.00 95.31 86 ARG A N 1
ATOM 648 C CA . ARG A 1 86 ? 7.386 3.348 7.811 1.00 95.31 86 ARG A CA 1
ATOM 649 C C . ARG A 1 86 ? 8.378 4.112 6.910 1.00 95.31 86 ARG A C 1
ATOM 651 O O . ARG A 1 86 ? 9.296 4.744 7.420 1.00 95.31 86 ARG A O 1
ATOM 658 N N . SER A 1 87 ? 8.162 4.127 5.596 1.00 94.75 87 SER A N 1
ATOM 659 C CA . SER A 1 87 ? 9.015 4.856 4.652 1.00 94.75 87 SER A CA 1
ATOM 660 C C . SER A 1 87 ? 8.885 6.379 4.757 1.00 94.75 87 SER A C 1
ATOM 662 O O . SER A 1 87 ? 7.781 6.926 4.867 1.00 94.75 87 SER A O 1
ATOM 664 N N . ALA A 1 88 ? 10.005 7.090 4.616 1.00 92.38 88 ALA A N 1
ATOM 665 C CA . ALA A 1 88 ? 10.037 8.549 4.658 1.00 92.38 88 ALA A CA 1
ATOM 666 C C . ALA A 1 88 ? 9.316 9.184 3.453 1.00 92.38 88 ALA A C 1
ATOM 668 O O . ALA A 1 88 ? 9.373 8.693 2.323 1.00 92.38 88 ALA A O 1
ATOM 669 N N . LYS A 1 89 ? 8.644 10.320 3.683 1.00 89.38 89 LYS A N 1
ATOM 670 C CA . LYS A 1 89 ? 7.991 11.095 2.617 1.00 89.38 89 LYS A CA 1
ATOM 671 C C . LYS A 1 89 ? 9.038 11.717 1.684 1.00 89.38 89 LYS A C 1
ATOM 673 O O . LYS A 1 89 ? 10.052 12.233 2.149 1.00 89.38 89 LYS A O 1
ATOM 678 N N . GLY A 1 90 ? 8.767 11.717 0.376 1.00 86.62 90 GLY A N 1
ATOM 679 C CA . GLY A 1 90 ? 9.642 12.331 -0.632 1.00 86.62 90 GLY A CA 1
ATOM 680 C C . GLY A 1 90 ? 10.951 11.575 -0.883 1.00 86.62 90 GLY A C 1
ATOM 681 O O . GLY A 1 90 ? 11.869 12.118 -1.497 1.00 86.62 90 GLY A O 1
ATOM 682 N N . LYS A 1 91 ? 11.053 10.340 -0.387 1.00 91.12 91 LYS A N 1
ATOM 683 C CA . LYS A 1 91 ? 12.148 9.407 -0.644 1.00 91.12 91 LYS A CA 1
ATOM 684 C C . LYS A 1 91 ? 11.574 8.100 -1.166 1.00 91.12 91 LYS A C 1
ATOM 686 O O . LYS A 1 91 ? 10.400 7.797 -0.941 1.00 91.12 91 LYS A O 1
ATOM 691 N N . ASP A 1 92 ? 12.423 7.351 -1.852 1.00 93.56 92 ASP A N 1
ATOM 692 C CA . ASP A 1 92 ? 12.068 6.034 -2.352 1.00 93.56 92 ASP A CA 1
ATOM 693 C C . ASP A 1 92 ? 11.766 5.098 -1.168 1.00 93.56 92 ASP A C 1
ATOM 695 O O . ASP A 1 92 ? 12.568 5.032 -0.220 1.00 93.56 92 ASP A O 1
ATOM 699 N N . PRO A 1 93 ? 10.593 4.446 -1.136 1.00 95.44 93 PRO A N 1
ATOM 700 C CA . PRO A 1 93 ? 10.169 3.726 0.046 1.00 95.44 93 PRO A CA 1
ATOM 701 C C . PRO A 1 93 ? 11.048 2.527 0.398 1.00 95.44 93 PRO A C 1
ATOM 703 O O . PRO A 1 93 ? 11.246 2.308 1.593 1.00 95.44 93 PRO A O 1
ATOM 706 N N . HIS A 1 94 ? 11.638 1.848 -0.593 1.00 91.81 94 HIS A N 1
ATOM 707 C CA . HIS A 1 94 ? 12.553 0.716 -0.384 1.00 91.81 94 HIS A CA 1
ATOM 708 C C . HIS A 1 94 ? 13.906 1.115 0.231 1.00 91.81 94 HIS A C 1
ATOM 710 O O . HIS A 1 94 ? 14.680 0.256 0.625 1.00 91.81 94 HIS A O 1
ATOM 716 N N . VAL A 1 95 ? 14.223 2.415 0.283 1.00 93.88 95 VAL A N 1
ATOM 717 C CA . VAL A 1 95 ? 15.482 2.930 0.860 1.00 93.88 95 VAL A CA 1
ATOM 718 C C . VAL A 1 95 ? 15.294 3.403 2.301 1.00 93.88 95 VAL A C 1
ATOM 720 O O . VAL A 1 95 ? 16.256 3.542 3.049 1.00 93.88 95 VAL A O 1
ATOM 723 N N . THR A 1 96 ? 14.067 3.764 2.679 1.00 94.88 96 THR A N 1
ATOM 724 C CA . THR A 1 96 ? 13.804 4.521 3.917 1.00 94.88 96 THR A CA 1
ATOM 725 C C . THR A 1 96 ? 12.791 3.870 4.844 1.00 94.88 96 THR A C 1
ATOM 727 O O . THR A 1 96 ? 12.448 4.457 5.868 1.00 94.88 96 THR A O 1
ATOM 730 N N . GLY A 1 97 ? 12.283 2.700 4.482 1.00 95.06 97 GLY A N 1
ATOM 731 C CA . GLY A 1 97 ? 11.362 1.919 5.290 1.00 95.06 97 GLY A CA 1
ATOM 732 C C . GLY A 1 97 ? 11.551 0.438 5.019 1.00 95.06 97 GLY A C 1
ATOM 733 O O . GLY A 1 97 ? 12.408 0.050 4.234 1.00 95.06 97 GLY A O 1
ATOM 734 N N . TYR A 1 98 ? 10.717 -0.365 5.662 1.00 96.88 98 TYR A N 1
ATOM 735 C CA . TYR A 1 98 ? 10.706 -1.804 5.456 1.00 96.88 98 TYR A CA 1
ATOM 736 C C . TYR A 1 98 ? 9.831 -2.157 4.262 1.00 96.88 98 TYR A C 1
ATOM 738 O O . TYR A 1 98 ? 8.839 -1.478 3.988 1.00 96.88 98 TYR A O 1
ATOM 746 N N . GLU A 1 99 ? 10.136 -3.262 3.603 1.00 97.69 99 GLU A N 1
ATOM 747 C CA . GLU A 1 99 ? 9.308 -3.814 2.539 1.00 97.69 99 GLU A CA 1
ATOM 748 C C . GLU A 1 99 ? 8.799 -5.192 2.947 1.00 97.69 99 GLU A C 1
ATOM 750 O O . GLU A 1 99 ? 9.586 -6.104 3.196 1.00 97.69 99 GLU A O 1
ATOM 755 N N . LEU A 1 100 ? 7.477 -5.358 2.979 1.00 97.56 100 LEU A N 1
ATOM 756 C CA . LEU A 1 100 ? 6.874 -6.677 2.855 1.00 97.56 100 LEU A CA 1
ATOM 757 C C . LEU A 1 100 ? 6.856 -7.026 1.371 1.00 97.56 100 LEU A C 1
ATOM 759 O O . LEU A 1 100 ? 6.081 -6.457 0.599 1.00 97.56 100 LEU A O 1
ATOM 763 N N . GLN A 1 101 ? 7.74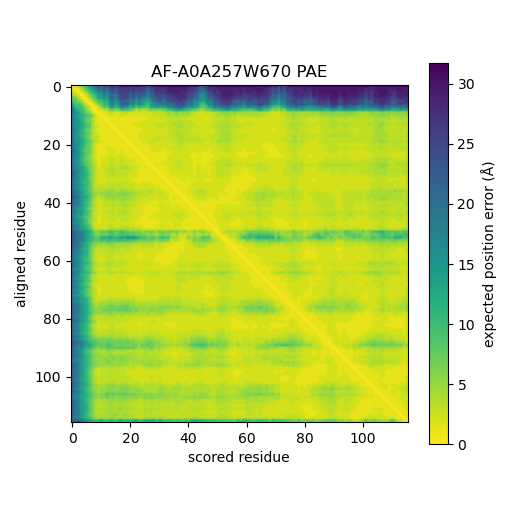1 -7.941 0.995 1.00 97.69 101 GLN A N 1
ATOM 764 C CA . GLN A 1 101 ? 7.973 -8.343 -0.385 1.00 97.69 101 GLN A CA 1
ATOM 765 C C . GLN A 1 101 ? 6.753 -9.069 -0.949 1.00 97.69 101 GLN A C 1
ATOM 767 O O . GLN A 1 101 ? 6.153 -9.909 -0.268 1.00 97.69 101 GLN A O 1
ATOM 772 N N . ILE A 1 102 ? 6.421 -8.781 -2.205 1.00 97.38 102 ILE A N 1
ATOM 773 C CA . ILE A 1 102 ? 5.429 -9.510 -2.991 1.00 97.38 102 ILE A CA 1
ATOM 774 C C . ILE A 1 102 ? 6.106 -9.935 -4.289 1.00 97.38 102 ILE A C 1
ATOM 776 O O . ILE A 1 102 ? 6.059 -9.231 -5.297 1.00 97.38 102 ILE A O 1
ATOM 780 N N . PHE A 1 103 ? 6.742 -11.102 -4.247 1.00 96.75 103 PHE A N 1
ATOM 781 C CA . PHE A 1 103 ? 7.353 -11.718 -5.412 1.00 96.75 103 PHE A CA 1
ATOM 782 C C . PHE A 1 103 ? 7.622 -13.205 -5.144 1.00 96.75 103 PHE A C 1
ATOM 784 O O . PHE A 1 103 ? 8.675 -13.584 -4.631 1.00 96.75 103 PHE A O 1
ATOM 791 N N . ASP A 1 104 ? 6.672 -14.072 -5.500 1.00 94.25 104 ASP A N 1
ATOM 792 C CA . ASP A 1 104 ? 6.750 -15.514 -5.205 1.00 94.25 104 ASP A CA 1
ATOM 793 C C . ASP A 1 104 ? 7.987 -16.181 -5.818 1.00 94.25 104 ASP A C 1
ATOM 795 O O . ASP A 1 104 ? 8.614 -17.036 -5.194 1.00 94.25 104 ASP A O 1
ATOM 799 N N . ALA A 1 105 ? 8.372 -15.766 -7.026 1.00 93.94 105 ALA A N 1
ATOM 800 C CA . ALA A 1 105 ? 9.520 -16.326 -7.732 1.00 93.94 105 ALA A CA 1
ATOM 801 C C . ALA A 1 105 ? 10.875 -15.741 -7.283 1.00 93.94 105 ALA A C 1
ATOM 803 O O . ALA A 1 105 ? 11.912 -16.115 -7.840 1.00 93.94 105 ALA A O 1
ATOM 804 N N . HIS A 1 106 ? 10.912 -14.833 -6.298 1.00 95.25 106 HIS A N 1
ATOM 805 C CA . HIS A 1 106 ? 12.171 -14.248 -5.849 1.00 95.25 106 HIS A CA 1
ATOM 806 C C . HIS A 1 106 ? 13.047 -15.305 -5.143 1.00 95.25 106 HIS A C 1
ATOM 808 O O . HIS A 1 106 ? 12.650 -15.865 -4.119 1.00 95.25 106 HIS A O 1
ATOM 814 N N . PRO A 1 107 ? 14.293 -15.546 -5.596 1.00 94.44 107 PRO A N 1
AT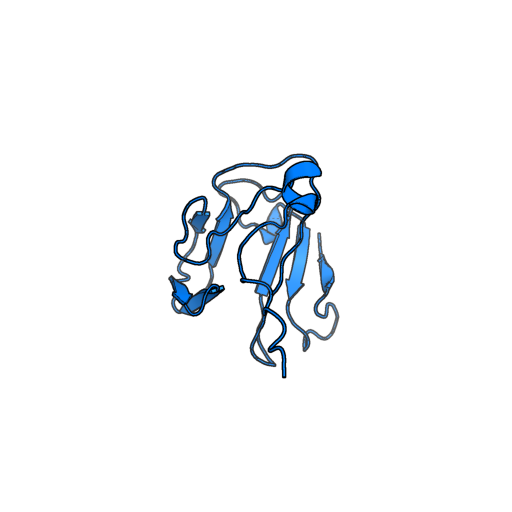OM 815 C CA . PRO A 1 107 ? 15.082 -16.705 -5.165 1.00 94.44 107 PRO A CA 1
ATOM 816 C C . PRO A 1 107 ? 15.544 -16.658 -3.702 1.00 94.44 107 PRO A C 1
ATOM 818 O O . PRO A 1 107 ? 15.927 -17.683 -3.145 1.00 94.44 107 PRO A O 1
ATOM 821 N N . LYS A 1 108 ? 15.573 -15.468 -3.092 1.00 96.44 108 LYS A N 1
ATOM 822 C CA . LYS A 1 108 ? 16.056 -15.259 -1.713 1.00 96.44 108 LYS A CA 1
ATOM 823 C C . LYS A 1 108 ? 15.019 -14.675 -0.760 1.00 96.44 108 LYS A C 1
ATOM 825 O O . LYS A 1 108 ? 15.186 -14.783 0.445 1.00 96.44 108 LYS A O 1
ATOM 830 N N . PHE A 1 109 ? 13.995 -14.033 -1.307 1.00 96.00 109 PHE A N 1
ATOM 831 C CA . PHE A 1 109 ? 13.093 -13.141 -0.576 1.00 96.00 109 PHE A CA 1
ATOM 832 C C . PHE A 1 109 ? 11.693 -13.297 -1.168 1.00 96.00 109 PHE A C 1
ATOM 834 O O . PHE A 1 109 ? 11.221 -12.392 -1.844 1.00 96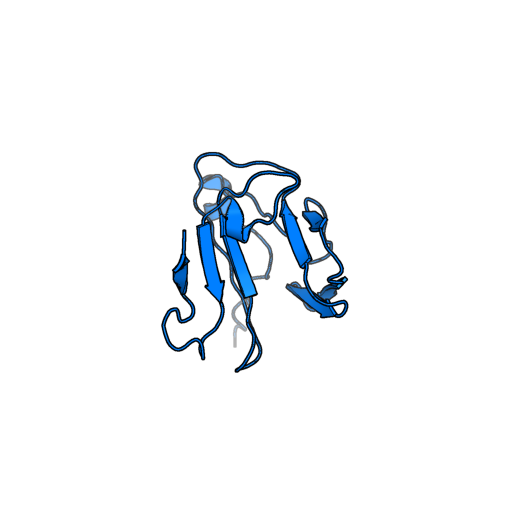.00 109 PHE A O 1
ATOM 841 N N . PRO A 1 110 ? 11.071 -14.477 -1.038 1.00 96.00 110 PRO A N 1
ATOM 842 C CA . PRO A 1 110 ? 9.741 -14.704 -1.588 1.00 96.00 110 PRO A CA 1
ATOM 843 C C . PRO A 1 110 ? 8.692 -13.832 -0.879 1.00 96.00 110 PRO A C 1
ATOM 845 O O . PRO A 1 110 ? 8.975 -13.217 0.158 1.00 96.00 110 PRO A O 1
ATOM 848 N N . THR A 1 111 ? 7.468 -13.822 -1.409 1.00 96.75 111 THR A N 1
ATOM 849 C CA . THR A 1 111 ? 6.322 -13.121 -0.816 1.00 96.75 111 THR A CA 1
ATOM 850 C C . THR A 1 111 ? 6.192 -13.364 0.688 1.00 96.75 111 THR A C 1
ATOM 852 O O . THR A 1 111 ? 6.244 -14.500 1.160 1.00 96.75 111 THR A O 1
ATOM 855 N N . GLY A 1 112 ? 6.015 -12.281 1.447 1.00 95.38 112 GLY A N 1
ATOM 856 C CA . GLY A 1 112 ? 5.933 -12.301 2.911 1.00 95.38 112 GLY A CA 1
ATOM 857 C C . GLY A 1 112 ? 7.275 -12.133 3.631 1.00 95.38 112 GLY A C 1
ATOM 858 O O . GLY A 1 112 ? 7.289 -12.009 4.855 1.00 95.38 112 GLY A O 1
ATOM 859 N N . SER A 1 113 ? 8.395 -12.084 2.903 1.00 97.44 113 SER A N 1
ATOM 860 C CA . SER A 1 113 ? 9.681 -11.655 3.470 1.00 97.44 113 SER A CA 1
ATOM 861 C C . SER A 1 113 ? 9.625 -10.182 3.880 1.00 97.44 113 SER A C 1
ATOM 863 O O . SER A 1 113 ? 8.981 -9.380 3.205 1.00 97.44 113 SER A O 1
ATOM 865 N N . ILE A 1 114 ? 10.334 -9.827 4.954 1.00 96.88 114 ILE A N 1
ATOM 866 C CA . ILE A 1 114 ? 10.532 -8.436 5.378 1.00 96.88 114 ILE A CA 1
ATOM 867 C C . ILE A 1 114 ? 11.970 -8.037 5.051 1.00 96.88 114 ILE A C 1
ATOM 869 O O . ILE A 1 114 ? 12.899 -8.720 5.483 1.00 96.88 114 ILE A O 1
ATOM 873 N N . LEU A 1 115 ? 12.133 -6.967 4.275 1.00 96.00 115 LEU A N 1
ATOM 874 C CA .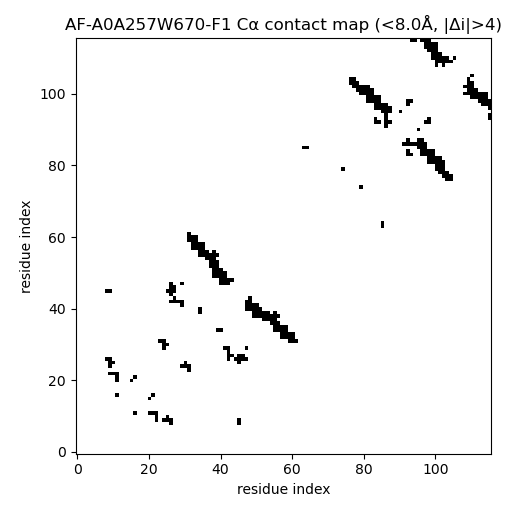 LEU A 1 115 ? 13.423 -6.377 3.910 1.00 96.00 115 LEU A CA 1
ATOM 875 C C . LEU A 1 115 ? 13.579 -5.019 4.606 1.00 96.00 115 LEU A C 1
ATOM 877 O O . LEU A 1 115 ? 12.575 -4.345 4.860 1.00 96.00 115 LEU A O 1
ATOM 881 N N . ASP A 1 116 ? 14.821 -4.641 4.907 1.00 88.81 116 ASP A N 1
ATOM 882 C CA . ASP A 1 116 ? 15.228 -3.401 5.580 1.00 88.81 116 ASP A CA 1
ATOM 883 C C . ASP A 1 116 ? 16.337 -2.635 4.837 1.00 88.81 116 ASP A C 1
ATOM 885 O O . ASP A 1 116 ? 17.062 -3.245 4.014 1.00 88.81 116 ASP A O 1
#

Solvent-accessible surface area (backbone atoms only — not comparable to full-atom values): 7498 Å² total; per-residue (Å²): 132,86,79,76,80,72,80,64,79,59,60,79,50,75,63,42,52,74,74,65,59,78,85,77,49,70,38,74,57,69,64,65,50,43,81,44,73,52,35,38,74,48,63,54,96,57,36,84,37,85,72,47,65,65,68,53,51,78,40,64,72,67,89,77,83,89,81,88,88,85,87,85,86,84,74,60,81,82,36,77,54,64,53,68,42,81,40,47,85,99,51,63,39,79,81,50,20,32,29,38,30,36,18,70,73,40,93,89,52,30,52,74,33,80,47,115

Secondary structure (DSSP, 8-state):
---PPPPPTT---HHHHHTT---S--SS--TTEEEEES-EEEEETTEEEEEESSSEEEEESS--SS----------TT--EEEEESPPTTS-HHHHSEEEEE-TT-SSS-TT-EE-

pLDDT: mean 91.47, std 13.18, range [37.19, 97.94]